Protein AF-J9F8X4-F1 (afdb_monomer_lite)

Organism: Wuchereria bancrofti (NCBI:txid6293)

pLDDT: mean 84.79, std 10.85, range [52.0, 94.38]

Foldseek 3Di:
DDAKDWDADPVRHTLDIDGDPVCVVCRVVVVVVVSVCVVVVVVQVVPDDPPDDPDSPDPDDDDDVPLVVLLVVQVVVQVPPPPDDPPHRRDDPSNVVSRNVVSVD

Radius of gyration: 14.1 Å; chains: 1; bounding box: 35×30×34 Å

Secondary structure (DSSP, 8-state):
---EEEEE-TTS-EEEEEE-GGGGGGHHHHHHHHHHHHHHHHHHHHHS-SS-------SSS---HHHHHHHHHHHHHHHT-TTPPTTS----HHHHHHHHHHHH-

InterPro domains:
  IPR006722 Trafficking protein particle complex subunit 2 [PF04628] (66-102)
  IPR006722 Trafficking protein particle complex subunit 2 [PTHR12403] (1-58)
  IPR011012 Longin-like domain superfamily [SSF64356] (3-103)

Structure (mmCIF, N/CA/C/O backbone):
data_AF-J9F8X4-F1
#
_entry.id   AF-J9F8X4-F1
#
loop_
_atom_site.group_PDB
_atom_site.id
_atom_site.type_symbol
_atom_site.label_atom_id
_atom_site.label_alt_id
_atom_site.label_comp_id
_atom_site.label_asym_id
_atom_site.label_entity_id
_atom_site.label_seq_id
_atom_site.pdbx_PDB_ins_code
_atom_site.Cartn_x
_atom_site.Cartn_y
_atom_site.Cartn_z
_atom_site.occupancy
_atom_site.B_iso_or_equiv
_atom_site.auth_seq_id
_atom_site.auth_comp_id
_atom_site.auth_asym_id
_atom_site.auth_atom_id
_atom_site.pdbx_PDB_model_num
ATOM 1 N N . MET A 1 1 ? -2.098 11.607 10.587 1.00 75.06 1 MET A N 1
ATOM 2 C CA . MET A 1 1 ? -0.730 11.374 10.079 1.00 75.06 1 MET A CA 1
ATOM 3 C C . MET A 1 1 ? -0.600 9.906 9.719 1.00 75.06 1 MET A C 1
ATOM 5 O O . MET A 1 1 ? -0.808 9.068 10.590 1.00 75.06 1 MET A O 1
ATOM 9 N N . VAL A 1 2 ? -0.323 9.589 8.453 1.00 84.50 2 VAL A N 1
ATOM 10 C CA . VAL A 1 2 ? -0.123 8.198 8.017 1.00 84.50 2 VAL A CA 1
ATOM 11 C C . VAL A 1 2 ? 1.313 7.769 8.323 1.00 84.50 2 VAL A C 1
ATOM 13 O O . VAL A 1 2 ? 2.265 8.467 7.974 1.00 84.50 2 VAL A O 1
ATOM 16 N N . ILE A 1 3 ? 1.457 6.632 9.005 1.00 89.50 3 ILE A N 1
ATOM 17 C CA . ILE A 1 3 ? 2.751 6.112 9.475 1.00 89.50 3 ILE A CA 1
ATOM 18 C C . ILE A 1 3 ? 3.351 5.131 8.463 1.00 89.50 3 ILE A C 1
ATOM 20 O O . ILE A 1 3 ? 4.551 5.159 8.204 1.00 89.50 3 ILE A O 1
ATOM 24 N N . SER A 1 4 ? 2.523 4.266 7.879 1.00 91.31 4 SER A N 1
ATOM 25 C CA . SER A 1 4 ? 2.955 3.262 6.912 1.00 91.31 4 SER A CA 1
ATOM 26 C C . SER A 1 4 ? 1.821 2.889 5.966 1.00 91.31 4 SER A C 1
ATOM 28 O O . SER A 1 4 ? 0.642 3.071 6.276 1.00 91.31 4 SER A O 1
ATOM 30 N N . VAL A 1 5 ? 2.206 2.395 4.796 1.00 92.38 5 VAL A N 1
ATOM 31 C CA . VAL A 1 5 ? 1.337 1.866 3.757 1.00 92.38 5 VAL A CA 1
ATOM 32 C C . VAL A 1 5 ? 1.879 0.505 3.333 1.00 92.38 5 VAL A C 1
ATOM 34 O O . VAL A 1 5 ? 3.063 0.386 3.017 1.00 92.38 5 VAL A O 1
ATOM 37 N N . ALA A 1 6 ? 1.014 -0.505 3.278 1.00 93.12 6 ALA A N 1
ATOM 38 C CA . ALA A 1 6 ? 1.381 -1.842 2.833 1.00 93.12 6 ALA A CA 1
ATOM 39 C C . ALA A 1 6 ? 0.338 -2.429 1.875 1.00 93.12 6 ALA A C 1
ATOM 41 O O . ALA A 1 6 ? -0.859 -2.167 1.995 1.00 93.12 6 ALA A O 1
ATOM 42 N N . VAL A 1 7 ? 0.815 -3.233 0.928 1.00 93.38 7 VAL A N 1
ATOM 43 C CA . VAL A 1 7 ? 0.021 -4.103 0.060 1.00 93.38 7 VAL A CA 1
ATOM 44 C C . VAL A 1 7 ? 0.496 -5.522 0.314 1.00 93.38 7 VAL A C 1
ATOM 46 O O . VAL A 1 7 ? 1.659 -5.844 0.070 1.00 93.38 7 VAL A O 1
ATOM 49 N N . ILE A 1 8 ? -0.410 -6.356 0.807 1.00 93.81 8 ILE A N 1
ATOM 50 C CA . ILE A 1 8 ? -0.136 -7.738 1.185 1.00 93.81 8 ILE A CA 1
ATOM 51 C C . ILE A 1 8 ? -0.901 -8.655 0.228 1.00 93.81 8 ILE A C 1
ATOM 53 O O . ILE A 1 8 ? -2.059 -8.391 -0.101 1.00 93.81 8 ILE A O 1
ATOM 57 N N . ALA A 1 9 ? -0.231 -9.690 -0.270 1.00 91.75 9 ALA A N 1
ATOM 58 C CA . ALA A 1 9 ? -0.834 -10.718 -1.104 1.00 91.75 9 ALA A CA 1
ATOM 59 C C . ALA A 1 9 ? -1.693 -11.683 -0.275 1.00 91.75 9 ALA A C 1
ATOM 61 O 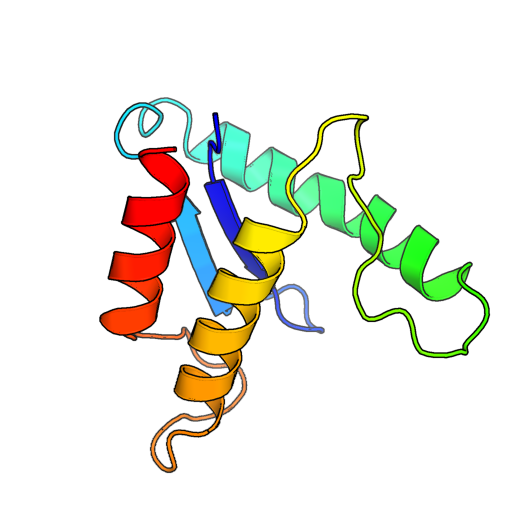O . ALA A 1 9 ? -1.662 -11.704 0.953 1.00 91.75 9 ALA A O 1
ATOM 62 N N . ASN A 1 10 ? -2.461 -12.517 -0.971 1.00 88.31 10 ASN A N 1
ATOM 63 C CA . ASN A 1 10 ? -3.322 -13.527 -0.355 1.00 88.31 10 ASN A CA 1
ATOM 64 C C . ASN A 1 10 ? -2.558 -14.640 0.383 1.00 88.31 10 ASN A C 1
ATOM 66 O O . ASN A 1 10 ? -3.147 -15.332 1.202 1.00 88.31 10 ASN A O 1
ATOM 70 N N . ASP A 1 11 ? -1.275 -14.828 0.086 1.00 89.19 11 ASP A N 1
ATOM 71 C CA . ASP A 1 11 ? -0.366 -15.745 0.777 1.00 89.19 11 ASP A CA 1
ATOM 72 C C . ASP A 1 11 ? 0.379 -15.066 1.942 1.00 89.19 11 ASP A C 1
ATOM 74 O O . ASP A 1 11 ? 1.394 -15.573 2.418 1.00 89.19 11 ASP A O 1
ATOM 78 N N . SER A 1 12 ? -0.105 -13.896 2.373 1.00 89.88 12 SER A N 1
ATOM 79 C CA . SER A 1 12 ? 0.498 -13.042 3.400 1.00 89.88 12 SER A CA 1
ATOM 80 C C . SER A 1 12 ? 1.884 -12.491 3.038 1.00 89.88 12 SER A C 1
ATOM 82 O O . SER A 1 12 ? 2.539 -11.883 3.887 1.00 89.88 12 SER A O 1
ATOM 84 N N . SER A 1 13 ? 2.340 -12.638 1.787 1.00 90.94 13 SER A N 1
ATOM 85 C CA . SER A 1 13 ? 3.599 -12.040 1.345 1.00 90.94 13 SER A CA 1
ATOM 86 C C . SER A 1 13 ? 3.449 -10.526 1.106 1.00 90.94 13 SER A C 1
ATOM 88 O O . SER A 1 13 ? 2.454 -10.070 0.530 1.00 90.94 13 SER A O 1
ATOM 90 N N . PRO A 1 14 ? 4.411 -9.691 1.540 1.00 92.88 14 PRO A N 1
ATOM 91 C CA . PRO A 1 14 ? 4.358 -8.258 1.281 1.00 92.88 14 PRO A CA 1
ATOM 92 C C . PRO A 1 14 ? 4.719 -7.968 -0.182 1.00 92.88 14 PRO A C 1
ATOM 94 O O . PRO A 1 14 ? 5.859 -8.150 -0.609 1.00 92.88 14 PRO A O 1
ATOM 97 N N . LEU A 1 15 ? 3.758 -7.459 -0.953 1.00 93.19 15 LEU A N 1
ATOM 98 C CA . LEU A 1 15 ? 3.989 -6.986 -2.323 1.00 93.19 15 LEU A CA 1
ATOM 99 C C . LEU A 1 15 ? 4.542 -5.562 -2.344 1.00 93.19 15 LEU A C 1
ATOM 101 O O . LEU A 1 15 ? 5.307 -5.200 -3.238 1.00 93.19 15 LEU A O 1
ATOM 105 N N . TYR A 1 16 ? 4.144 -4.751 -1.367 1.00 94.38 16 TYR A N 1
ATOM 106 C CA . TYR A 1 16 ? 4.625 -3.392 -1.167 1.00 94.38 16 TYR A CA 1
ATOM 107 C C . TYR A 1 16 ? 4.588 -3.061 0.319 1.00 94.38 16 TYR A C 1
ATOM 109 O O . TYR A 1 16 ? 3.590 -3.332 0.982 1.00 94.38 16 TYR A O 1
ATOM 117 N N . LEU A 1 17 ? 5.642 -2.447 0.844 1.00 93.56 17 LEU A N 1
ATOM 118 C CA . LEU A 1 17 ? 5.654 -1.925 2.202 1.00 93.56 17 LEU A CA 1
ATOM 119 C C . LEU A 1 17 ? 6.492 -0.656 2.223 1.00 93.56 17 LEU A C 1
ATOM 121 O O . LEU A 1 17 ? 7.640 -0.650 1.787 1.00 93.56 17 LEU A O 1
ATOM 125 N N . SER A 1 18 ? 5.894 0.419 2.713 1.00 93.12 18 SER A N 1
ATOM 126 C CA . SER A 1 18 ? 6.536 1.716 2.833 1.00 93.12 18 SER A CA 1
ATOM 127 C C . SER A 1 18 ? 6.238 2.294 4.205 1.00 93.12 18 SER A C 1
ATOM 129 O O . SER A 1 18 ? 5.089 2.300 4.659 1.00 93.12 18 SER A O 1
ATOM 131 N N . VAL A 1 19 ? 7.277 2.758 4.886 1.00 92.69 19 VAL A N 1
ATOM 132 C CA . VAL A 1 19 ? 7.184 3.411 6.192 1.00 92.69 19 VAL A CA 1
ATOM 133 C C . VAL A 1 19 ? 7.636 4.853 6.027 1.00 92.69 19 VAL A C 1
ATOM 135 O O . VAL A 1 19 ? 8.574 5.143 5.285 1.00 92.69 19 VAL A O 1
ATOM 138 N N . ASN A 1 20 ? 6.949 5.767 6.706 1.00 92.00 20 ASN A N 1
ATOM 139 C CA . ASN A 1 20 ? 7.319 7.171 6.732 1.00 92.00 20 ASN A CA 1
ATOM 140 C C . ASN A 1 20 ? 8.747 7.321 7.282 1.00 92.00 20 ASN A C 1
ATOM 142 O O . ASN A 1 20 ? 9.057 6.806 8.354 1.00 92.00 20 ASN A O 1
ATOM 146 N N . GLU A 1 21 ? 9.605 8.064 6.581 1.00 90.38 21 GLU A N 1
ATOM 147 C CA . GLU A 1 21 ? 11.015 8.255 6.956 1.00 90.38 21 GLU A CA 1
ATOM 148 C C . GLU A 1 21 ? 11.176 8.829 8.374 1.00 90.38 21 GLU A C 1
ATOM 150 O O . GLU A 1 21 ? 12.118 8.482 9.084 1.00 90.38 21 GLU A O 1
ATOM 155 N N . LYS A 1 22 ? 10.212 9.645 8.830 1.00 90.38 22 LYS A N 1
ATOM 156 C CA . LYS A 1 22 ? 10.183 10.189 10.201 1.00 90.38 22 LYS A CA 1
ATOM 157 C C . LYS A 1 22 ? 10.058 9.110 11.279 1.00 90.38 22 LYS A C 1
ATOM 159 O O . LYS A 1 22 ? 10.395 9.359 12.430 1.00 90.38 22 LYS A O 1
ATOM 164 N N . GLU A 1 23 ? 9.570 7.936 10.900 1.00 90.62 23 GLU A N 1
ATOM 165 C CA . GLU A 1 23 ? 9.245 6.813 11.776 1.00 90.62 23 GLU A CA 1
ATOM 166 C C . GLU A 1 23 ? 10.144 5.596 11.532 1.00 90.62 23 GLU A C 1
ATOM 168 O O . GLU A 1 23 ? 9.867 4.506 12.028 1.00 90.62 23 GLU A O 1
ATOM 173 N N . SER A 1 24 ? 11.253 5.779 10.806 1.00 89.94 24 SER A N 1
ATOM 174 C CA . SER A 1 24 ? 12.188 4.699 10.469 1.00 89.94 24 SER A CA 1
ATOM 175 C C . SER A 1 24 ? 12.775 4.002 11.706 1.00 89.94 24 SER A C 1
ATOM 177 O O . SER A 1 24 ? 13.004 2.797 11.683 1.00 89.94 24 SER A O 1
ATOM 179 N N . SER A 1 25 ? 12.927 4.705 12.834 1.00 92.62 25 SER A N 1
ATOM 180 C CA . SER A 1 25 ? 13.370 4.095 14.099 1.00 92.62 25 SER A CA 1
ATOM 181 C C . SER A 1 25 ? 12.401 3.047 14.660 1.00 92.62 25 SER A C 1
ATOM 183 O O . SER A 1 25 ? 12.822 2.195 15.438 1.00 92.62 25 SER A O 1
ATOM 185 N N . ARG A 1 26 ? 11.121 3.096 14.267 1.00 91.25 26 ARG A N 1
ATOM 186 C CA . ARG A 1 26 ? 10.048 2.184 14.698 1.00 91.25 26 ARG A CA 1
ATOM 187 C C . ARG A 1 26 ? 9.624 1.213 13.598 1.00 91.25 26 ARG A C 1
ATOM 189 O O . ARG A 1 26 ? 8.589 0.565 13.723 1.00 91.25 26 ARG A O 1
ATOM 196 N N . GLU A 1 27 ? 10.393 1.116 12.514 1.00 91.56 27 GLU A N 1
ATOM 197 C CA . GLU A 1 27 ? 10.028 0.341 11.325 1.00 91.56 27 GLU A CA 1
ATOM 198 C C . GLU A 1 27 ? 9.656 -1.109 11.660 1.00 91.56 27 GLU A C 1
ATOM 200 O O . GLU A 1 27 ? 8.625 -1.594 11.199 1.00 91.56 27 GLU A O 1
ATOM 205 N N . PHE A 1 28 ? 10.436 -1.773 12.515 1.00 91.00 28 PHE A N 1
ATOM 206 C CA . PHE A 1 28 ? 10.166 -3.152 12.925 1.00 91.00 28 PHE A CA 1
ATOM 207 C C . PHE A 1 28 ? 8.831 -3.295 13.671 1.00 91.00 28 PHE A C 1
ATOM 209 O O . PHE A 1 28 ? 8.023 -4.157 13.332 1.00 91.00 28 PHE A O 1
ATOM 216 N N . ASP A 1 29 ? 8.565 -2.417 14.641 1.00 91.00 29 ASP A N 1
ATOM 217 C CA . ASP A 1 29 ? 7.324 -2.442 15.423 1.00 91.00 29 ASP A CA 1
ATOM 218 C C . ASP A 1 29 ? 6.103 -2.159 14.540 1.00 91.00 29 ASP A C 1
ATOM 220 O O . ASP A 1 29 ? 5.049 -2.779 14.690 1.00 91.00 29 ASP A O 1
ATOM 224 N N . ILE A 1 30 ? 6.254 -1.241 13.581 1.00 91.56 30 ILE A N 1
ATOM 225 C CA . ILE A 1 30 ? 5.213 -0.893 12.611 1.00 91.56 30 ILE A CA 1
ATOM 226 C C . ILE A 1 30 ? 4.922 -2.082 11.691 1.00 91.56 30 ILE A C 1
ATOM 228 O O . ILE A 1 30 ? 3.757 -2.414 11.472 1.00 91.56 30 ILE A O 1
ATOM 232 N N . GLN A 1 31 ? 5.958 -2.745 11.176 1.00 91.81 31 GLN A N 1
ATOM 233 C CA . GLN A 1 31 ? 5.800 -3.942 10.350 1.00 91.81 31 GLN A CA 1
ATOM 234 C C . GLN A 1 31 ? 5.127 -5.070 11.136 1.00 91.81 31 GLN A C 1
ATOM 236 O O . GLN A 1 31 ? 4.177 -5.672 10.639 1.00 91.81 31 GLN A O 1
ATOM 241 N N . MET A 1 32 ? 5.551 -5.314 12.378 1.00 90.69 32 MET A N 1
ATOM 242 C CA . MET A 1 32 ? 4.920 -6.298 13.260 1.00 90.69 32 MET A CA 1
ATOM 243 C C . MET A 1 32 ? 3.433 -5.986 13.469 1.00 90.69 32 MET A C 1
ATOM 245 O O . MET A 1 32 ? 2.596 -6.877 13.342 1.00 90.69 32 MET A O 1
ATOM 249 N N . PHE A 1 33 ? 3.088 -4.720 13.719 1.00 91.12 33 PHE A N 1
ATOM 250 C CA . PHE A 1 33 ? 1.698 -4.293 13.872 1.00 91.12 33 PHE A CA 1
ATOM 251 C C . PHE A 1 33 ? 0.862 -4.548 12.610 1.00 91.12 33 PHE A C 1
ATOM 253 O O . PHE A 1 33 ? -0.266 -5.028 12.715 1.00 91.12 33 PHE A O 1
ATOM 260 N N . ILE A 1 34 ? 1.414 -4.276 11.421 1.00 91.31 34 ILE A N 1
ATOM 261 C CA . ILE A 1 34 ? 0.754 -4.579 10.142 1.00 91.31 34 ILE A CA 1
ATOM 262 C C . ILE A 1 34 ? 0.448 -6.075 10.042 1.00 91.31 34 ILE A C 1
ATOM 264 O O . ILE A 1 34 ? -0.692 -6.428 9.745 1.00 91.31 34 ILE A O 1
ATOM 268 N N . TYR A 1 35 ? 1.413 -6.949 10.339 1.00 92.06 35 TYR A N 1
ATOM 269 C CA . TYR A 1 35 ? 1.190 -8.396 10.279 1.00 92.06 35 TYR A CA 1
ATOM 270 C C . TYR A 1 35 ? 0.141 -8.866 11.288 1.00 92.06 35 TYR A C 1
ATOM 272 O O . TYR A 1 35 ? -0.759 -9.607 10.909 1.00 92.06 35 TYR A O 1
ATOM 280 N N . CYS A 1 36 ? 0.180 -8.382 12.532 1.00 90.12 36 CYS A N 1
ATOM 281 C CA . CYS A 1 36 ? -0.852 -8.703 13.524 1.00 90.12 36 CYS A CA 1
ATOM 282 C C . CYS A 1 36 ? -2.246 -8.192 13.119 1.00 90.12 36 CYS A C 1
ATOM 284 O O . CYS A 1 36 ? -3.257 -8.763 13.515 1.00 90.12 36 CYS A O 1
ATOM 286 N N . SER A 1 37 ? -2.328 -7.110 12.338 1.00 89.56 37 SER A N 1
ATOM 287 C CA . SER A 1 37 ? -3.611 -6.592 11.854 1.00 89.56 37 SER A CA 1
ATOM 288 C C . SER A 1 37 ? -4.261 -7.460 10.770 1.00 89.56 37 SER A C 1
ATOM 290 O O . SER A 1 37 ? -5.465 -7.324 10.551 1.00 89.56 37 SER A O 1
ATOM 292 N N . LEU A 1 38 ? -3.504 -8.351 10.112 1.00 89.88 38 LEU A N 1
ATOM 293 C CA . LEU A 1 38 ? -4.028 -9.209 9.044 1.00 89.88 38 LEU A CA 1
ATOM 294 C C . LEU A 1 38 ? -5.098 -10.170 9.555 1.00 89.88 38 LEU A C 1
ATOM 296 O O . LEU A 1 38 ? -6.117 -10.322 8.892 1.00 89.88 38 LEU A O 1
ATOM 300 N N . ASP A 1 39 ? -4.937 -10.707 10.765 1.00 88.69 39 ASP A N 1
ATOM 301 C CA . ASP A 1 39 ? -5.936 -11.583 11.388 1.00 88.69 39 ASP A CA 1
ATOM 302 C C . ASP A 1 39 ? -7.307 -10.883 11.501 1.00 88.69 39 ASP A C 1
ATOM 304 O O . ASP A 1 39 ? -8.350 -11.456 11.185 1.00 88.69 39 ASP A O 1
ATOM 308 N N . ILE A 1 40 ? -7.306 -9.599 11.888 1.00 86.00 40 ILE A N 1
ATOM 309 C CA . ILE A 1 40 ? -8.521 -8.770 11.993 1.00 86.00 40 ILE A CA 1
ATOM 310 C C . ILE A 1 40 ? -9.121 -8.507 10.605 1.00 86.00 40 ILE A C 1
ATOM 312 O O . ILE A 1 40 ? -10.345 -8.468 10.443 1.00 86.00 40 ILE A O 1
ATOM 316 N N . VAL A 1 41 ? -8.270 -8.275 9.602 1.00 85.69 41 VAL A N 1
ATOM 317 C CA . VAL A 1 41 ? -8.700 -8.072 8.213 1.00 85.69 41 VAL A CA 1
ATOM 318 C C . VAL A 1 41 ? -9.369 -9.337 7.686 1.00 85.69 41 VAL A C 1
ATOM 320 O O . VAL A 1 41 ? -10.477 -9.242 7.160 1.00 85.69 41 VAL A O 1
ATOM 323 N N . ASP A 1 42 ? -8.762 -10.503 7.887 1.00 85.94 42 ASP A N 1
ATOM 324 C CA . ASP A 1 42 ? -9.295 -11.791 7.446 1.00 85.94 42 ASP A CA 1
ATOM 325 C C . ASP A 1 42 ? -10.647 -12.093 8.101 1.00 85.94 42 ASP A C 1
ATOM 327 O 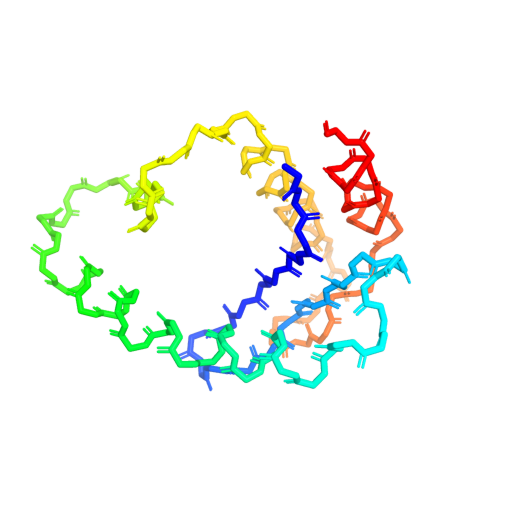O . ASP A 1 42 ? -11.605 -12.443 7.408 1.00 85.94 42 ASP A O 1
ATOM 331 N N . GLU A 1 43 ? -10.784 -11.863 9.412 1.00 84.94 43 GLU A N 1
ATOM 332 C CA . GLU A 1 43 ? -12.060 -12.023 10.119 1.00 84.94 43 GLU A CA 1
ATOM 333 C C . GLU A 1 43 ? -13.157 -11.116 9.532 1.00 84.94 43 GLU A C 1
ATOM 335 O O . GLU A 1 43 ? -14.280 -11.566 9.275 1.00 84.94 43 GLU A O 1
ATOM 340 N N . LYS A 1 44 ? -12.834 -9.846 9.242 1.00 81.38 44 LYS A N 1
ATOM 341 C CA . LYS A 1 44 ? -13.781 -8.905 8.625 1.00 81.38 44 LYS A CA 1
ATOM 342 C C . LYS A 1 44 ? -14.139 -9.273 7.188 1.00 81.38 44 LYS A C 1
ATOM 344 O O . LYS A 1 44 ? -15.295 -9.103 6.808 1.00 81.38 44 LYS A O 1
ATOM 349 N N . VAL A 1 45 ? -13.190 -9.767 6.395 1.00 81.00 45 VAL A N 1
ATOM 350 C CA . VAL A 1 45 ? -13.443 -10.213 5.015 1.00 81.00 45 VAL A CA 1
ATOM 351 C C . VAL A 1 45 ? -14.363 -11.434 5.003 1.00 81.00 45 VAL A C 1
ATOM 353 O O . VAL A 1 45 ? -15.267 -11.508 4.172 1.00 81.00 45 VAL A O 1
ATOM 356 N N . LEU A 1 46 ? -14.178 -12.368 5.940 1.00 77.44 46 LEU A N 1
ATOM 357 C CA . LEU A 1 46 ? -15.012 -13.565 6.068 1.00 77.44 46 LEU A CA 1
ATOM 358 C C . LEU A 1 46 ? -16.416 -13.256 6.612 1.00 77.44 46 LEU A C 1
ATOM 360 O O . LEU A 1 46 ? -17.386 -13.889 6.189 1.00 77.44 46 LEU A O 1
ATOM 364 N N . GLY A 1 47 ? -16.529 -12.296 7.536 1.00 71.00 47 GLY A N 1
ATOM 365 C CA . GLY A 1 47 ? -17.795 -11.873 8.145 1.00 71.00 47 GLY A CA 1
ATOM 366 C C . GLY A 1 47 ? -18.612 -10.874 7.316 1.00 71.00 47 GLY A C 1
ATOM 367 O O . GLY A 1 47 ? -19.807 -10.706 7.565 1.00 71.00 47 GLY A O 1
ATOM 368 N N . ALA A 1 48 ? -18.004 -10.207 6.332 1.00 63.16 48 ALA A N 1
ATOM 369 C CA . ALA A 1 48 ? -18.700 -9.281 5.448 1.00 63.16 48 ALA A CA 1
ATOM 370 C C . ALA A 1 48 ? -19.659 -10.028 4.504 1.00 63.16 48 ALA A C 1
ATOM 372 O O . ALA A 1 48 ? -19.291 -10.992 3.830 1.00 63.16 48 ALA A O 1
ATOM 373 N N . ASN A 1 49 ? -20.909 -9.557 4.406 1.00 56.69 49 ASN A N 1
ATOM 374 C CA . ASN A 1 49 ? -21.830 -10.014 3.366 1.00 56.69 49 ASN A CA 1
ATOM 375 C C . ASN A 1 49 ? -21.152 -9.839 1.996 1.00 56.69 49 ASN A C 1
ATOM 377 O O . ASN A 1 49 ? -20.727 -8.737 1.663 1.00 56.69 49 ASN A O 1
ATOM 381 N N . LYS A 1 50 ? -21.075 -10.926 1.210 1.00 54.84 50 LYS A N 1
ATOM 382 C CA . LYS A 1 50 ? -20.360 -11.091 -0.082 1.00 54.84 50 LYS A CA 1
ATOM 383 C C . LYS A 1 50 ? -20.629 -10.034 -1.172 1.00 54.84 50 LYS A C 1
ATOM 385 O O . LYS A 1 50 ? -20.103 -10.136 -2.279 1.00 54.84 50 LYS A O 1
ATOM 390 N N . THR A 1 51 ? -21.450 -9.030 -0.909 1.00 52.00 51 THR A N 1
ATOM 391 C CA . THR A 1 51 ? -21.714 -7.907 -1.800 1.00 52.00 51 THR A CA 1
ATOM 392 C C . THR A 1 51 ? -20.667 -6.799 -1.631 1.00 52.00 51 THR A C 1
ATOM 394 O O . THR A 1 51 ? -20.859 -5.851 -0.882 1.00 52.00 51 THR A O 1
ATOM 397 N N . LEU A 1 52 ? -19.603 -6.899 -2.435 1.00 56.25 52 LEU A N 1
ATOM 398 C CA . LEU A 1 52 ? -18.969 -5.789 -3.175 1.00 56.25 52 LEU A CA 1
ATOM 399 C C . LEU A 1 52 ? -18.179 -4.682 -2.448 1.00 56.25 52 LEU A C 1
ATOM 401 O O . LEU A 1 52 ? -17.561 -3.875 -3.148 1.00 56.25 52 LEU A O 1
ATOM 405 N N . GLU A 1 53 ? -18.119 -4.609 -1.120 1.00 62.47 53 GLU A N 1
ATOM 406 C CA . GLU A 1 53 ? -17.326 -3.549 -0.476 1.00 62.47 53 GLU A CA 1
ATOM 407 C C . GLU A 1 53 ? -15.820 -3.878 -0.456 1.00 62.47 53 GLU A C 1
ATOM 409 O O . GLU A 1 53 ? -15.299 -4.517 0.450 1.00 62.47 53 GLU A O 1
ATOM 414 N N . LEU A 1 54 ? -15.096 -3.391 -1.474 1.00 76.25 54 LEU A N 1
ATOM 415 C CA . LEU A 1 54 ? -13.626 -3.466 -1.614 1.00 76.25 54 LEU A CA 1
ATOM 416 C C . LEU A 1 54 ? -12.849 -2.630 -0.574 1.00 76.25 54 LEU A C 1
ATOM 418 O O . LEU A 1 54 ? -11.621 -2.573 -0.604 1.00 76.25 54 LEU A O 1
ATOM 422 N N . TYR A 1 55 ? -13.554 -1.933 0.314 1.00 80.50 55 TYR A N 1
ATOM 423 C CA . TYR A 1 55 ? -12.989 -1.072 1.341 1.00 80.50 55 TYR A CA 1
ATOM 424 C C . TYR A 1 55 ? -13.646 -1.403 2.679 1.00 80.50 55 TYR A C 1
ATOM 426 O O . TYR A 1 55 ? -14.810 -1.085 2.890 1.00 80.50 55 TYR A O 1
ATOM 434 N N . LEU A 1 56 ? -12.877 -1.994 3.595 1.00 79.06 56 LEU A N 1
ATOM 435 C CA . LEU A 1 56 ? -13.349 -2.435 4.917 1.00 79.06 56 LEU A CA 1
ATOM 436 C C . LEU A 1 56 ? -13.579 -1.289 5.915 1.00 79.06 56 LEU A C 1
ATOM 438 O O . LEU A 1 56 ? -13.853 -1.527 7.094 1.00 79.06 56 LEU A O 1
ATOM 442 N N . GLY A 1 57 ? -13.435 -0.041 5.467 1.00 77.44 57 GLY A N 1
ATOM 443 C CA . GLY A 1 57 ? -13.418 1.100 6.362 1.00 77.44 57 GLY A CA 1
ATOM 444 C C . GLY A 1 57 ? -12.126 1.187 7.176 1.00 77.44 57 GLY A C 1
ATOM 445 O O . GLY A 1 57 ? -11.210 0.372 7.037 1.00 77.44 57 GLY A O 1
ATOM 446 N N . PRO A 1 58 ? -12.031 2.201 8.039 1.00 76.12 58 PRO A N 1
ATOM 447 C CA . PRO A 1 58 ? -10.945 2.284 8.992 1.00 76.12 58 PRO A CA 1
ATOM 448 C C . PRO A 1 58 ? -11.132 1.220 10.090 1.00 76.12 58 PRO A C 1
ATOM 450 O O . PRO A 1 58 ? -12.237 1.002 10.589 1.00 76.12 58 PRO A O 1
ATOM 453 N N . LEU A 1 59 ? -10.048 0.542 10.478 1.00 69.75 59 LEU A N 1
ATOM 454 C CA . LEU A 1 59 ? -10.074 -0.412 11.597 1.00 69.75 59 LEU A CA 1
ATOM 455 C C . LEU A 1 59 ? -10.219 0.297 12.954 1.00 69.75 59 LEU A C 1
ATOM 457 O O . LEU A 1 59 ? -10.752 -0.282 13.895 1.00 69.75 59 LEU A O 1
ATOM 461 N N . ILE A 1 60 ? -9.787 1.559 13.031 1.00 62.25 60 ILE A N 1
ATOM 462 C CA . ILE A 1 60 ? -9.868 2.443 14.200 1.00 62.25 60 ILE A CA 1
ATOM 463 C C . ILE A 1 60 ? -10.447 3.771 13.710 1.00 62.25 60 ILE A C 1
ATOM 465 O O . ILE A 1 60 ? -10.059 4.222 12.641 1.00 62.25 60 ILE A O 1
ATOM 469 N N . SER A 1 61 ? -11.382 4.383 14.441 1.00 53.34 61 SER A N 1
ATOM 470 C CA . SER A 1 61 ? -12.155 5.550 13.990 1.00 53.34 61 SER A CA 1
ATOM 471 C C . SER A 1 61 ? -11.288 6.777 13.662 1.00 53.34 61 SER A C 1
ATOM 473 O O . SER A 1 61 ? -11.100 7.651 14.503 1.00 53.34 61 SER A O 1
ATOM 475 N N . ASP A 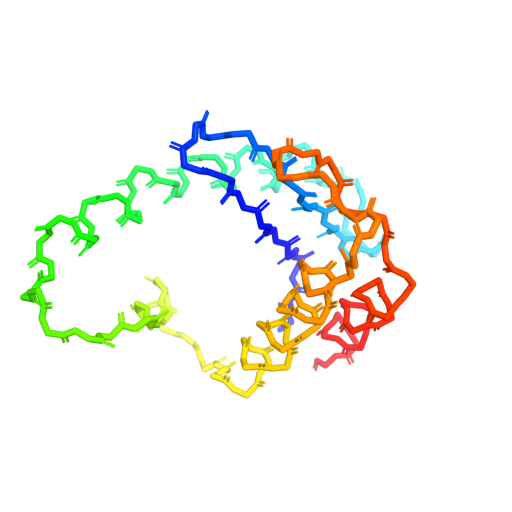1 62 ? -10.795 6.862 12.431 1.00 54.75 62 ASP A N 1
ATOM 476 C CA . ASP A 1 62 ? -10.349 8.100 11.804 1.00 54.75 62 ASP A CA 1
ATOM 477 C C . ASP A 1 62 ? -10.448 7.980 10.275 1.00 54.75 62 ASP A C 1
ATOM 479 O O . ASP A 1 62 ? -10.312 6.909 9.680 1.00 54.75 62 ASP A O 1
ATOM 483 N N . GLN A 1 63 ? -10.787 9.100 9.653 1.00 57.88 63 GLN A N 1
ATOM 484 C CA . GLN A 1 63 ? -11.068 9.264 8.233 1.00 57.88 63 GLN A CA 1
ATOM 485 C C . GLN A 1 63 ? -9.816 8.989 7.390 1.00 57.88 63 GLN A C 1
ATOM 487 O O . GLN A 1 63 ? -8.711 9.267 7.839 1.00 57.88 63 GLN A O 1
ATOM 492 N N . ASN A 1 64 ? -9.996 8.504 6.149 1.00 61.50 64 ASN A N 1
ATOM 493 C CA . ASN A 1 64 ? -9.378 9.059 4.923 1.00 61.50 64 ASN A CA 1
ATOM 494 C C . ASN A 1 64 ? -9.533 8.134 3.691 1.00 61.50 64 ASN A C 1
ATOM 496 O O . ASN A 1 64 ? -8.564 7.722 3.049 1.00 61.50 64 ASN A O 1
ATOM 500 N N . PHE A 1 65 ? -10.781 7.885 3.274 1.00 65.81 65 PHE A N 1
ATOM 501 C CA . PHE A 1 65 ? -11.110 7.113 2.060 1.00 65.81 65 PHE A CA 1
ATOM 502 C C . PHE A 1 65 ? -10.413 7.628 0.780 1.00 65.81 65 PHE A C 1
ATOM 504 O O . PHE A 1 65 ? -10.063 6.856 -0.113 1.00 65.81 65 PHE A O 1
ATOM 511 N N . LYS A 1 66 ? -10.167 8.945 0.684 1.00 76.12 66 LYS A N 1
ATOM 512 C CA . LYS A 1 66 ? -9.513 9.562 -0.484 1.00 76.12 66 LYS A CA 1
ATOM 513 C C . LYS A 1 66 ? -8.076 9.072 -0.688 1.00 76.12 66 LYS A C 1
ATOM 515 O O . LYS A 1 66 ? -7.677 8.874 -1.834 1.00 76.12 66 LYS A O 1
ATOM 520 N N . MET A 1 67 ? -7.317 8.874 0.391 1.00 79.50 67 MET A N 1
ATOM 521 C CA . MET A 1 67 ? -5.933 8.392 0.309 1.00 79.50 67 MET A CA 1
ATOM 522 C C . MET A 1 67 ? -5.889 6.923 -0.105 1.00 79.50 67 MET A C 1
ATOM 524 O O . MET A 1 67 ? -5.135 6.572 -1.008 1.00 79.50 67 MET A O 1
ATOM 528 N N . PHE A 1 68 ? -6.783 6.101 0.459 1.00 82.88 68 PHE A N 1
ATOM 529 C CA . PHE A 1 68 ? -6.934 4.701 0.060 1.00 82.88 68 PHE A CA 1
ATOM 530 C C . PHE A 1 68 ? -7.229 4.571 -1.438 1.00 82.88 68 PHE A C 1
ATOM 532 O O . PHE A 1 68 ? -6.569 3.809 -2.136 1.00 82.88 68 PHE A O 1
ATOM 539 N N . LYS A 1 69 ? -8.156 5.380 -1.968 1.00 84.94 69 LYS A N 1
ATOM 540 C CA . LYS A 1 69 ? -8.477 5.378 -3.403 1.00 84.94 69 LYS A CA 1
ATOM 541 C C . LYS A 1 69 ? -7.276 5.750 -4.281 1.00 84.94 69 LYS A C 1
ATOM 543 O O . LYS A 1 69 ? -7.071 5.127 -5.320 1.00 84.94 69 LYS A O 1
ATOM 548 N N . ARG A 1 70 ? -6.488 6.761 -3.892 1.00 86.31 70 ARG A N 1
ATOM 549 C CA . ARG A 1 70 ? -5.276 7.158 -4.635 1.00 86.31 70 ARG A CA 1
ATOM 550 C C . ARG A 1 70 ? -4.248 6.032 -4.662 1.00 86.31 70 ARG A C 1
ATOM 552 O O . ARG A 1 70 ? -3.762 5.686 -5.735 1.00 86.31 70 ARG A O 1
ATOM 559 N N . LEU A 1 71 ? -3.987 5.433 -3.504 1.00 88.38 71 LEU A N 1
ATOM 560 C CA . LEU A 1 71 ? -3.078 4.302 -3.383 1.00 88.38 71 LEU A CA 1
ATOM 561 C C . LEU A 1 71 ? -3.549 3.104 -4.216 1.00 88.38 71 LEU A C 1
ATOM 563 O O . LEU A 1 71 ? -2.768 2.531 -4.970 1.00 88.38 71 LEU A O 1
ATOM 567 N N . HIS A 1 72 ? -4.835 2.760 -4.125 1.00 89.44 72 HIS A N 1
ATOM 568 C CA . HIS A 1 72 ? -5.432 1.663 -4.882 1.00 89.44 72 HIS A CA 1
ATOM 569 C C . HIS A 1 72 ? -5.273 1.863 -6.394 1.00 89.44 72 HIS A C 1
ATOM 571 O O . HIS A 1 72 ? -4.887 0.936 -7.099 1.00 89.44 72 HIS A O 1
ATOM 577 N N . ASN A 1 73 ? -5.474 3.085 -6.896 1.00 90.25 73 ASN A N 1
ATOM 578 C CA . ASN A 1 73 ? -5.239 3.393 -8.306 1.00 90.25 73 ASN A CA 1
ATOM 579 C C . ASN A 1 73 ? -3.765 3.206 -8.706 1.00 90.25 73 ASN A C 1
ATOM 581 O O . ASN A 1 73 ? -3.486 2.626 -9.755 1.00 90.25 73 ASN A O 1
ATOM 585 N N . ALA A 1 74 ? -2.815 3.667 -7.885 1.00 90.19 74 ALA A N 1
ATOM 586 C CA . ALA A 1 74 ? -1.385 3.481 -8.148 1.00 90.19 74 ALA A CA 1
ATOM 587 C C . ALA A 1 74 ? -0.986 1.992 -8.146 1.00 90.19 74 ALA A C 1
ATOM 589 O O . ALA A 1 74 ? -0.187 1.555 -8.981 1.00 90.19 74 ALA A O 1
ATOM 590 N N . TYR A 1 75 ? -1.596 1.198 -7.263 1.00 92.00 75 TYR A N 1
ATOM 591 C CA . TYR A 1 75 ? -1.472 -0.257 -7.249 1.00 92.00 75 TYR A CA 1
ATOM 592 C C . TYR A 1 75 ? -2.029 -0.892 -8.532 1.00 92.00 75 TYR A C 1
ATOM 594 O O . TYR A 1 75 ? -1.299 -1.606 -9.216 1.00 92.00 75 TYR A O 1
ATOM 602 N N . CYS A 1 76 ? -3.267 -0.574 -8.930 1.00 90.81 76 CYS A N 1
ATOM 603 C CA . CYS A 1 76 ? -3.875 -1.085 -10.164 1.00 90.81 76 CYS A CA 1
ATOM 604 C C . CYS A 1 76 ? -3.058 -0.730 -11.413 1.00 90.81 76 CYS A C 1
ATOM 606 O O . CYS A 1 76 ? -2.886 -1.576 -12.289 1.00 90.81 76 CYS A O 1
ATOM 608 N N . ASN A 1 77 ? -2.510 0.485 -11.485 1.00 90.50 77 ASN A N 1
ATOM 609 C CA . ASN A 1 77 ? -1.622 0.894 -12.574 1.00 90.50 77 ASN A CA 1
ATOM 610 C C . ASN A 1 77 ? -0.337 0.057 -12.606 1.00 90.50 77 ASN A C 1
ATOM 612 O O . ASN A 1 77 ? 0.135 -0.308 -13.680 1.00 90.50 77 ASN A O 1
ATOM 616 N N . SER A 1 78 ? 0.212 -0.266 -11.433 1.00 90.56 78 SER A N 1
ATOM 617 C CA . SER A 1 78 ? 1.418 -1.089 -11.319 1.00 90.56 78 SER A CA 1
ATOM 618 C C . SER A 1 78 ? 1.151 -2.545 -11.719 1.00 90.56 78 SER A C 1
ATOM 620 O O . SER A 1 78 ? 1.966 -3.131 -12.424 1.00 90.56 78 SER A O 1
ATOM 622 N N . LEU A 1 79 ? -0.011 -3.098 -11.351 1.00 89.88 79 LEU A N 1
ATOM 623 C CA . LEU A 1 79 ? -0.448 -4.435 -11.772 1.00 89.88 79 LEU A CA 1
ATOM 624 C C . LEU A 1 79 ? -0.786 -4.527 -13.262 1.00 89.88 79 LEU A C 1
ATOM 626 O O . LEU A 1 79 ? -0.563 -5.562 -13.880 1.00 89.88 79 LEU A O 1
ATOM 630 N N . SER A 1 80 ? -1.343 -3.459 -13.837 1.00 89.31 80 SER A N 1
ATOM 631 C CA . SER A 1 80 ? -1.737 -3.412 -15.253 1.00 89.31 80 SER A CA 1
ATOM 632 C C . SER A 1 80 ? -0.536 -3.307 -16.199 1.00 89.31 80 SER A C 1
ATOM 634 O O . SER A 1 80 ? -0.706 -3.304 -17.418 1.00 89.31 80 SER A O 1
ATOM 636 N N . ASN A 1 81 ? 0.680 -3.202 -15.658 1.00 89.94 81 ASN A N 1
ATOM 637 C CA . ASN A 1 81 ? 1.907 -3.234 -16.433 1.00 89.94 81 ASN A CA 1
ATOM 638 C C . ASN A 1 81 ? 2.125 -4.651 -17.012 1.00 89.94 81 ASN A C 1
ATOM 640 O O . ASN A 1 81 ? 2.290 -5.589 -16.234 1.00 89.94 81 ASN A O 1
ATOM 644 N N . PRO A 1 82 ? 2.215 -4.827 -18.346 1.00 92.69 82 PRO A N 1
ATOM 645 C CA . PRO A 1 82 ? 2.418 -6.139 -18.975 1.00 92.69 82 PRO A CA 1
ATOM 646 C C . PRO A 1 82 ? 3.703 -6.866 -18.553 1.00 92.69 82 PRO A C 1
ATOM 648 O O . PRO A 1 82 ? 3.816 -8.073 -18.742 1.00 92.69 82 PRO A O 1
ATOM 651 N N . PHE A 1 83 ? 4.683 -6.135 -18.017 1.00 91.69 83 PHE A N 1
ATOM 652 C CA . PHE A 1 83 ? 5.950 -6.684 -17.531 1.00 91.69 83 PHE A CA 1
ATOM 653 C C . PHE A 1 83 ? 5.928 -7.029 -16.039 1.00 91.69 83 PHE A C 1
ATOM 655 O O . PHE A 1 83 ? 6.914 -7.550 -15.519 1.00 91.69 83 PHE A O 1
ATOM 662 N N . TYR A 1 84 ? 4.840 -6.713 -15.336 1.00 88.31 84 TYR A N 1
ATOM 663 C CA . TYR A 1 84 ? 4.688 -7.093 -13.943 1.00 88.31 84 TYR A CA 1
ATOM 664 C C . TYR A 1 84 ? 4.319 -8.57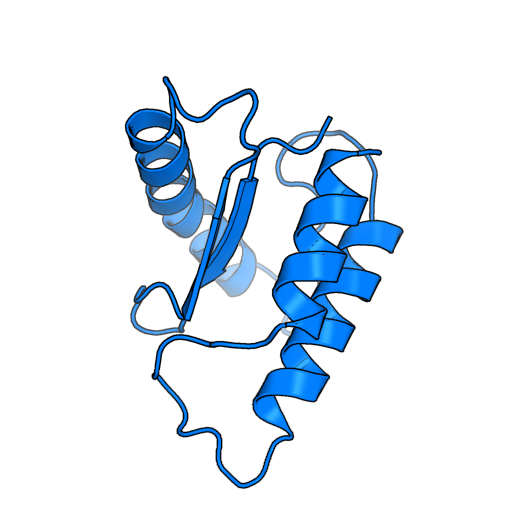4 -13.836 1.00 88.31 84 TYR A C 1
ATOM 666 O O . TYR A 1 84 ? 3.422 -9.063 -14.522 1.00 88.31 84 TYR A O 1
ATOM 674 N N . VAL A 1 85 ? 5.008 -9.286 -12.946 1.00 89.81 85 VAL A N 1
ATOM 675 C CA . VAL A 1 85 ? 4.722 -10.688 -12.642 1.00 89.81 85 VAL A CA 1
ATOM 676 C C . VAL A 1 85 ? 3.936 -10.746 -11.329 1.00 89.81 85 VAL A C 1
ATOM 678 O O . VAL A 1 85 ? 4.448 -10.284 -10.305 1.00 89.81 85 VAL A O 1
ATOM 681 N N . PRO A 1 86 ? 2.716 -11.315 -11.320 1.00 88.00 86 PRO A N 1
ATOM 682 C CA . PRO A 1 86 ? 1.926 -11.470 -10.102 1.00 88.00 86 PRO A CA 1
ATOM 683 C C . PRO A 1 86 ? 2.694 -12.190 -8.988 1.00 88.00 86 PRO A C 1
ATOM 685 O O . PRO A 1 86 ? 3.396 -13.167 -9.242 1.00 88.00 86 PRO A O 1
ATOM 688 N N . GLY A 1 87 ? 2.555 -11.699 -7.755 1.00 85.38 87 GLY A N 1
ATOM 689 C CA . GLY A 1 87 ? 3.242 -12.246 -6.578 1.00 85.38 87 GLY A CA 1
ATOM 690 C C . GLY A 1 87 ? 4.665 -11.719 -6.370 1.00 85.38 87 GLY A C 1
ATOM 691 O O . GLY A 1 87 ? 5.282 -12.017 -5.353 1.00 85.38 87 GLY A O 1
ATOM 692 N N . GLN A 1 88 ? 5.206 -10.915 -7.292 1.00 88.88 88 GLN A N 1
ATOM 693 C CA . GLN A 1 88 ? 6.493 -10.251 -7.084 1.00 88.88 88 GLN A CA 1
ATOM 694 C C . GLN A 1 88 ? 6.337 -8.894 -6.392 1.00 88.88 88 GLN A C 1
ATOM 696 O O . GLN A 1 88 ? 5.331 -8.198 -6.552 1.00 88.88 88 GLN A O 1
ATOM 701 N N . LEU A 1 89 ? 7.395 -8.490 -5.682 1.00 90.38 89 LEU A N 1
ATOM 702 C CA . LEU A 1 89 ? 7.541 -7.151 -5.111 1.00 90.38 89 LEU A CA 1
ATOM 703 C C . LEU A 1 89 ? 7.298 -6.072 -6.173 1.00 90.38 89 LEU A C 1
ATOM 705 O O . LEU A 1 89 ? 7.942 -6.050 -7.227 1.00 90.38 89 LEU A O 1
ATOM 709 N N . ILE A 1 90 ? 6.388 -5.151 -5.872 1.00 91.94 90 ILE A N 1
ATOM 710 C CA . ILE A 1 90 ? 6.002 -4.067 -6.769 1.00 91.94 90 ILE A CA 1
ATOM 711 C C . ILE A 1 90 ? 7.056 -2.969 -6.689 1.00 91.94 90 ILE A C 1
ATOM 713 O O . ILE A 1 90 ? 7.175 -2.264 -5.691 1.00 91.94 90 ILE A O 1
ATOM 717 N N . LYS A 1 91 ? 7.808 -2.798 -7.777 1.00 88.62 91 LYS A N 1
ATOM 718 C CA . LYS A 1 91 ? 8.770 -1.703 -7.946 1.00 88.62 91 LYS A CA 1
ATOM 719 C C . LYS A 1 91 ? 8.175 -0.668 -8.892 1.00 88.62 91 LYS A C 1
ATOM 721 O O . LYS A 1 91 ? 8.254 -0.822 -10.109 1.00 88.62 91 LYS A O 1
ATOM 726 N N . SER A 1 92 ? 7.551 0.370 -8.341 1.00 90.44 92 SER A N 1
ATOM 727 C CA . SER A 1 92 ? 6.858 1.396 -9.123 1.00 90.44 92 SER A CA 1
ATOM 728 C C . SER A 1 92 ? 7.117 2.783 -8.552 1.00 90.44 92 SER A C 1
ATOM 730 O O . SER A 1 92 ? 6.708 3.084 -7.435 1.00 90.44 92 SER A O 1
ATOM 732 N N . LYS A 1 93 ? 7.735 3.656 -9.359 1.00 90.56 93 LYS A N 1
ATOM 733 C CA . LYS A 1 93 ? 8.014 5.048 -8.968 1.00 90.56 93 LYS A CA 1
ATOM 734 C C . LYS A 1 93 ? 6.738 5.813 -8.612 1.00 90.56 93 LYS A C 1
ATOM 736 O O . LYS A 1 93 ? 6.717 6.543 -7.633 1.00 90.56 93 LYS A O 1
ATOM 741 N N . VAL A 1 94 ? 5.668 5.592 -9.377 1.00 91.12 94 VAL A N 1
ATOM 742 C CA . VAL A 1 94 ? 4.368 6.244 -9.159 1.00 91.12 94 VAL A CA 1
ATOM 743 C C . VAL A 1 94 ? 3.770 5.830 -7.815 1.00 91.12 94 VAL A C 1
ATOM 745 O O . VAL A 1 94 ? 3.188 6.656 -7.113 1.00 91.12 94 VAL A O 1
ATOM 748 N N . LEU A 1 95 ? 3.920 4.555 -7.440 1.00 91.38 95 LEU A N 1
ATOM 749 C CA . LEU A 1 95 ? 3.442 4.052 -6.155 1.00 91.38 95 LEU A CA 1
ATOM 750 C C . LEU A 1 95 ? 4.241 4.658 -4.993 1.00 91.38 95 LEU A C 1
ATOM 752 O O . LEU A 1 95 ? 3.637 5.115 -4.026 1.00 91.38 95 LEU A O 1
ATOM 756 N N . ASP A 1 96 ? 5.565 4.745 -5.132 1.00 92.00 96 ASP A N 1
ATOM 757 C CA . ASP A 1 96 ? 6.448 5.359 -4.133 1.00 92.00 96 ASP A CA 1
ATOM 758 C C . ASP A 1 96 ? 6.178 6.853 -3.937 1.00 92.00 96 ASP A C 1
ATOM 760 O O . ASP A 1 96 ? 6.122 7.336 -2.807 1.00 92.00 96 ASP A O 1
ATOM 764 N N . GLU A 1 97 ? 5.976 7.595 -5.024 1.00 92.69 97 GLU A N 1
ATOM 765 C CA . GLU A 1 97 ? 5.597 9.010 -4.976 1.00 92.69 97 GLU A CA 1
ATOM 766 C C . GLU A 1 97 ? 4.234 9.191 -4.297 1.00 92.69 97 GLU A C 1
ATOM 768 O O . GLU A 1 97 ? 4.097 10.020 -3.398 1.00 92.69 97 GLU A O 1
ATOM 773 N N . THR A 1 98 ? 3.254 8.348 -4.640 1.00 92.12 98 THR A N 1
ATOM 774 C CA . THR A 1 98 ? 1.924 8.371 -4.012 1.00 92.12 98 THR A CA 1
ATOM 775 C C . THR A 1 98 ? 2.010 8.094 -2.508 1.00 92.12 98 THR A C 1
ATOM 777 O O . THR A 1 98 ? 1.351 8.771 -1.720 1.00 92.12 98 THR A O 1
ATOM 780 N N . ALA A 1 99 ? 2.833 7.129 -2.083 1.00 91.50 99 ALA A N 1
ATOM 781 C CA . ALA A 1 99 ? 3.051 6.843 -0.666 1.00 91.50 99 ALA A CA 1
ATOM 782 C C . ALA A 1 99 ? 3.680 8.043 0.062 1.00 91.50 99 ALA A C 1
ATOM 784 O O . ALA A 1 99 ? 3.206 8.434 1.129 1.00 91.50 99 ALA A O 1
ATOM 785 N N . LYS A 1 100 ? 4.679 8.696 -0.545 1.00 90.88 100 LYS A N 1
ATOM 7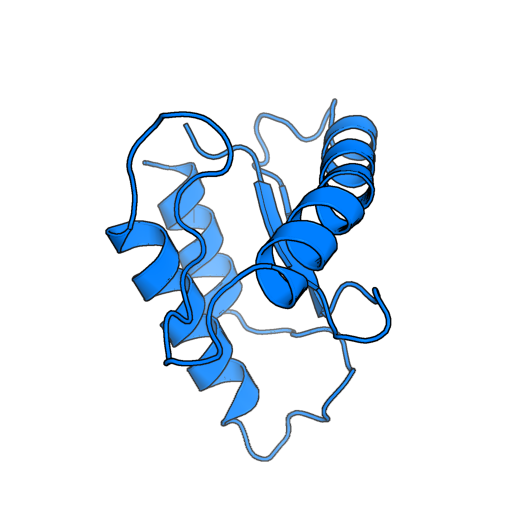86 C CA . LYS A 1 100 ? 5.309 9.908 0.006 1.00 90.88 100 LYS A CA 1
ATOM 787 C C . LYS A 1 100 ? 4.326 11.070 0.162 1.00 90.88 100 LYS A C 1
ATOM 789 O O . LYS A 1 100 ? 4.351 11.744 1.189 1.00 90.88 100 LYS A O 1
ATOM 794 N N . GLU A 1 101 ? 3.437 11.287 -0.805 1.00 90.06 101 GLU A N 1
ATOM 795 C CA . GLU A 1 101 ? 2.371 12.295 -0.697 1.00 90.06 101 GLU A CA 1
ATOM 796 C C . GLU A 1 101 ? 1.395 11.987 0.448 1.00 90.06 101 GLU A C 1
ATOM 798 O O . GLU A 1 101 ? 1.003 12.883 1.198 1.00 90.06 101 GLU A O 1
ATOM 803 N N . ILE A 1 102 ? 1.027 10.712 0.609 1.00 88.94 102 ILE A N 1
ATOM 804 C CA . ILE A 1 102 ? 0.164 10.242 1.701 1.00 88.94 102 ILE A CA 1
ATOM 805 C C . ILE A 1 102 ? 0.827 10.491 3.064 1.00 88.94 102 ILE A C 1
ATOM 807 O O . ILE A 1 102 ? 0.153 10.902 4.005 1.00 88.94 102 ILE A O 1
ATOM 811 N N . PHE A 1 103 ? 2.143 10.297 3.176 1.00 89.88 103 PHE A N 1
ATOM 812 C CA . PHE A 1 103 ? 2.897 10.575 4.404 1.00 89.88 103 PHE A CA 1
ATOM 813 C C . PHE A 1 103 ? 3.035 12.066 4.729 1.00 89.88 103 PHE A C 1
ATOM 815 O O . PHE A 1 103 ? 3.238 12.420 5.893 1.00 89.88 103 PHE A O 1
ATOM 822 N N . ALA A 1 104 ? 2.956 12.933 3.719 1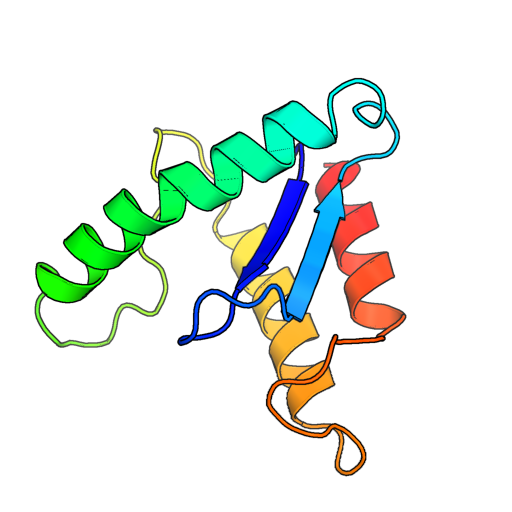.00 84.75 104 ALA A N 1
ATOM 823 C CA . ALA A 1 104 ? 3.044 14.381 3.875 1.00 84.75 104 ALA A CA 1
ATOM 824 C C . ALA A 1 104 ? 1.707 15.043 4.264 1.00 84.75 104 ALA A C 1
ATOM 826 O O . ALA A 1 104 ? 1.708 16.232 4.588 1.00 84.75 104 ALA A O 1
ATOM 827 N N . THR A 1 105 ? 0.598 14.292 4.226 1.00 76.00 105 THR A N 1
ATOM 828 C CA . THR A 1 105 ? -0.757 14.754 4.579 1.00 76.00 105 THR A CA 1
ATOM 829 C C . THR A 1 105 ? -1.036 14.599 6.077 1.00 76.00 105 THR A C 1
ATOM 831 O O . THR A 1 105 ? -1.582 15.560 6.661 1.00 76.00 105 THR A O 1
#

Sequence (105 aa):
MVISVAVIANDSSPLYLSVNEKESSREFDIQMFIYCSLDIVDEKVLGANKTLELYLGPLISDQNFKMFKRLHNAYCNSLSNPFYVPGQLIKSKVLDETAKEIFAT